Protein AF-A0A919SW34-F1 (afdb_monomer)

Organism: NCBI:txid47988

Mean predicted aligned error: 17.53 Å

Sequence (111 aa):
MEARTRFVQLARLAGLTNQTTVVTEDGRPLAAIAPIGAIRPDPERPNPAAAGWIRRIDKLRAEFRRQHVGLEQALEDAWRELDRMSPPGTDKQVDALRTAHADIRRPGPTG

Secondary structure (DSSP, 8-state):
-HHHHTHHHHHHHHHHHT-PEEEEETTEEEEEE--TTT----TT---HHHHHHHHHHHHHHHHHHHHHTTHHHHHHHHHHHHHHHS-TTS-HHHHHHHHHTTTTTS-----

Solvent-accessible surface area (backbone atoms only — not comparable to full-atom values): 6834 Å² total; per-residue (Å²): 115,70,64,73,80,40,40,71,58,53,52,50,46,12,58,75,69,68,39,71,48,74,42,63,55,97,88,39,83,73,50,73,45,61,23,86,85,69,67,68,84,67,91,83,63,88,52,68,66,56,57,53,48,52,56,50,52,53,50,51,52,51,50,52,46,65,70,44,75,52,46,64,59,51,49,52,51,51,50,54,52,47,47,70,79,46,44,91,87,72,39,73,67,60,47,51,52,50,64,75,43,49,70,78,72,46,80,72,84,86,122

Nearest PDB structures (foldseek):
  3g5o-assembly1_D  TM=4.170E-01  e=4.794E-01  Mycobacterium tuberculosis H37Rv

Radius of gyration: 25.07 Å; Cα contacts (8 Å, |Δi|>4): 52; chains: 1; bounding box: 48×40×62 Å

Foldseek 3Di:
DVCVVCVVVVLVCQQVVQDKDFDDDPNHTDDIRGHPVVDDPPPPDPDVVVVVVVVVVVVVVVVVCVVCVCVLVVVVVVVVVVCVVAPPPRDPVVNVVCVVCVVSVDDDPDD

pLDDT: mean 73.68, std 11.09, range [39.03, 86.12]

Structure (mmCIF, N/CA/C/O backbone):
data_AF-A0A919SW34-F1
#
_entry.id   AF-A0A919SW34-F1
#
loop_
_atom_site.group_PDB
_atom_site.id
_atom_site.type_symbol
_atom_site.label_atom_id
_atom_site.label_alt_id
_atom_site.label_comp_id
_atom_site.label_asym_id
_atom_site.label_entity_id
_atom_site.label_seq_id
_atom_site.pdbx_PDB_ins_code
_atom_site.Cartn_x
_atom_site.Cartn_y
_atom_site.Cartn_z
_atom_site.occupancy
_atom_site.B_iso_or_equiv
_atom_site.auth_seq_id
_atom_site.auth_comp_id
_atom_site.auth_asym_id
_atom_site.auth_atom_id
_atom_site.pdbx_PDB_model_num
ATOM 1 N N . MET A 1 1 ? 0.380 -10.312 -24.441 1.00 53.28 1 MET A N 1
ATOM 2 C CA . MET A 1 1 ? -0.405 -10.928 -23.336 1.00 53.28 1 MET A CA 1
ATOM 3 C C . MET A 1 1 ? 0.161 -12.254 -22.818 1.00 53.28 1 MET A C 1
ATOM 5 O O . MET A 1 1 ? 0.100 -12.483 -21.617 1.00 53.28 1 MET A O 1
ATOM 9 N N . GLU A 1 2 ? 0.734 -13.113 -23.665 1.00 63.47 2 GLU A N 1
ATOM 10 C CA . GLU A 1 2 ? 1.152 -14.483 -23.306 1.00 63.47 2 GLU A CA 1
ATOM 11 C C . GLU A 1 2 ? 2.211 -14.574 -22.181 1.00 63.47 2 GLU A C 1
ATOM 13 O O . GLU A 1 2 ? 2.118 -15.435 -21.305 1.00 63.47 2 GLU A O 1
ATOM 18 N N . ALA A 1 3 ? 3.162 -13.631 -22.131 1.00 62.34 3 ALA A N 1
ATOM 19 C CA . ALA A 1 3 ? 4.197 -13.581 -21.092 1.00 62.34 3 ALA A CA 1
ATOM 20 C C . ALA A 1 3 ? 3.638 -13.345 -19.677 1.00 62.34 3 ALA A C 1
ATOM 22 O O . ALA A 1 3 ? 4.157 -13.898 -18.710 1.00 62.34 3 ALA A O 1
ATOM 23 N N . ARG A 1 4 ? 2.550 -12.569 -19.547 1.00 67.38 4 ARG A N 1
ATOM 24 C CA . ARG A 1 4 ? 1.904 -12.299 -18.251 1.00 67.38 4 ARG A CA 1
ATOM 25 C C . ARG A 1 4 ? 1.312 -13.577 -17.661 1.00 67.38 4 ARG A C 1
ATOM 27 O O . ARG A 1 4 ? 1.487 -13.843 -16.477 1.00 67.38 4 ARG A O 1
ATOM 34 N N . THR A 1 5 ? 0.664 -14.386 -18.497 1.00 78.62 5 THR A N 1
ATOM 35 C CA . THR A 1 5 ? 0.024 -15.641 -18.078 1.00 78.62 5 THR A CA 1
ATOM 36 C C . THR A 1 5 ? 1.046 -16.732 -17.744 1.00 78.62 5 THR A C 1
ATOM 38 O O . THR A 1 5 ? 0.787 -17.569 -16.885 1.00 78.62 5 THR A O 1
ATOM 41 N N . ARG A 1 6 ? 2.233 -16.713 -18.369 1.00 81.06 6 ARG A N 1
ATOM 42 C CA . ARG A 1 6 ? 3.299 -17.715 -18.156 1.00 81.06 6 ARG A CA 1
ATOM 43 C C . ARG A 1 6 ? 4.457 -17.233 -17.288 1.00 81.06 6 ARG A C 1
ATOM 45 O O . ARG A 1 6 ? 5.489 -17.898 -17.221 1.00 81.06 6 ARG A O 1
ATOM 52 N N . PHE A 1 7 ? 4.298 -16.110 -16.593 1.00 79.75 7 PHE A N 1
ATOM 53 C CA . PHE A 1 7 ? 5.385 -15.477 -15.847 1.00 79.75 7 PHE A CA 1
ATOM 54 C C . PHE A 1 7 ? 6.092 -16.439 -14.880 1.00 79.75 7 PHE A C 1
ATOM 56 O O . PHE A 1 7 ? 7.315 -16.540 -14.895 1.00 79.75 7 PHE A O 1
ATOM 63 N N . VAL A 1 8 ? 5.331 -17.212 -14.097 1.00 83.25 8 VAL A N 1
ATOM 64 C CA . VAL A 1 8 ? 5.891 -18.172 -13.128 1.00 83.25 8 VAL A CA 1
ATOM 65 C C . VAL A 1 8 ? 6.714 -19.267 -13.815 1.00 83.25 8 VAL A C 1
ATOM 67 O O . VAL A 1 8 ? 7.758 -19.664 -13.302 1.00 83.25 8 VAL A O 1
ATOM 70 N N . GLN A 1 9 ? 6.273 -19.746 -14.981 1.00 81.19 9 GLN A N 1
ATOM 71 C CA . GLN A 1 9 ? 6.994 -20.764 -15.750 1.00 81.19 9 GLN A CA 1
ATOM 72 C C . GLN A 1 9 ? 8.296 -20.198 -16.323 1.00 81.19 9 GLN A C 1
ATOM 74 O O . GLN A 1 9 ? 9.340 -20.829 -16.192 1.00 81.19 9 GLN A O 1
ATOM 79 N N . LEU A 1 10 ? 8.250 -18.987 -16.884 1.00 82.88 10 LEU A N 1
ATOM 80 C CA . LEU A 1 10 ? 9.425 -18.305 -17.431 1.00 82.88 10 LEU A CA 1
ATOM 81 C C . LEU A 1 10 ? 10.444 -17.949 -16.340 1.00 82.88 10 LEU A C 1
ATOM 83 O O . LEU A 1 10 ? 11.640 -18.136 -16.538 1.00 82.88 10 LEU A O 1
ATOM 87 N N . ALA A 1 11 ? 9.984 -17.514 -15.164 1.00 81.69 11 ALA A N 1
ATOM 88 C CA . ALA A 1 11 ? 10.848 -17.236 -14.017 1.00 81.69 11 ALA A CA 1
ATOM 89 C C . ALA A 1 11 ? 11.547 -18.504 -13.500 1.00 81.69 11 ALA A C 1
ATOM 91 O O . ALA A 1 11 ? 12.748 -18.486 -13.228 1.00 81.69 11 ALA A O 1
ATOM 92 N N . ARG A 1 12 ? 10.821 -19.629 -13.413 1.00 79.25 12 ARG A N 1
ATOM 93 C CA . ARG A 1 12 ? 11.412 -20.929 -13.052 1.00 79.25 12 ARG A CA 1
ATOM 94 C C . ARG A 1 12 ? 12.410 -21.408 -14.101 1.00 79.25 12 ARG A C 1
ATOM 96 O O . ARG A 1 12 ? 13.489 -21.861 -13.737 1.00 79.25 12 ARG A O 1
ATOM 103 N N . LEU A 1 13 ? 12.070 -21.285 -15.384 1.00 80.81 13 LEU A N 1
ATOM 104 C CA . LEU A 1 13 ? 12.950 -21.676 -16.481 1.00 80.81 13 LEU A CA 1
ATOM 105 C C . LEU A 1 13 ? 14.246 -20.864 -16.463 1.00 80.81 13 LEU A C 1
ATOM 107 O O . LEU A 1 13 ? 15.316 -21.455 -16.569 1.00 80.81 13 LEU A O 1
ATOM 111 N N . ALA A 1 14 ? 14.165 -19.547 -16.260 1.00 81.31 14 ALA A N 1
ATOM 112 C CA . ALA A 1 14 ? 15.336 -18.683 -16.148 1.00 81.31 14 ALA A CA 1
ATOM 113 C C . ALA A 1 14 ? 16.261 -19.143 -15.012 1.00 81.31 14 ALA A C 1
ATOM 115 O O . ALA A 1 14 ? 17.454 -19.321 -15.228 1.00 81.31 14 ALA A O 1
ATOM 116 N N . GLY A 1 15 ? 15.710 -19.430 -13.827 1.00 73.38 15 GLY A N 1
ATOM 117 C CA . GLY A 1 15 ? 16.491 -19.947 -12.700 1.00 73.38 15 GLY A CA 1
ATOM 118 C C . GLY A 1 15 ? 17.146 -21.308 -12.968 1.00 73.38 15 GLY A C 1
ATOM 119 O O . GLY A 1 15 ? 18.290 -21.515 -12.581 1.00 73.38 15 GLY A O 1
ATOM 120 N N . LEU A 1 16 ? 16.445 -22.222 -13.648 1.00 80.69 16 LEU A N 1
ATOM 121 C CA . LEU A 1 16 ? 16.933 -23.580 -13.930 1.00 80.69 16 LEU A CA 1
ATOM 122 C C . LEU A 1 16 ? 17.972 -23.632 -15.052 1.00 80.69 16 LEU A C 1
ATOM 124 O O . LEU A 1 16 ? 18.925 -24.399 -14.986 1.00 80.69 16 LEU A O 1
ATOM 128 N N . THR A 1 17 ? 17.766 -22.842 -16.100 1.00 80.94 17 THR A N 1
ATOM 129 C CA . THR A 1 17 ? 18.611 -22.848 -17.305 1.00 80.94 17 THR A CA 1
ATOM 130 C C . THR A 1 17 ? 19.724 -21.811 -17.244 1.00 80.94 17 THR A C 1
ATOM 132 O O . THR A 1 17 ? 20.607 -21.803 -18.096 1.00 80.94 17 THR A O 1
ATOM 135 N N . ASN A 1 18 ? 19.680 -20.925 -16.247 1.00 78.19 18 ASN A N 1
ATOM 136 C CA . ASN A 1 18 ? 20.526 -19.745 -16.148 1.00 78.19 18 ASN A CA 1
ATOM 137 C C . ASN A 1 18 ? 20.443 -18.834 -17.396 1.00 78.19 18 ASN A C 1
ATOM 139 O O . ASN A 1 18 ? 21.410 -18.158 -17.744 1.00 78.19 18 ASN A O 1
ATOM 143 N N . GLN A 1 19 ? 19.296 -18.822 -18.088 1.00 77.75 19 GLN A N 1
ATOM 144 C CA . GLN A 1 19 ? 19.071 -18.035 -19.304 1.00 77.75 19 GLN A CA 1
ATOM 145 C C . GLN A 1 19 ? 18.169 -16.826 -19.051 1.00 77.75 19 GLN A C 1
ATOM 147 O O . GLN A 1 19 ? 17.173 -16.903 -18.330 1.00 77.75 19 GLN A O 1
ATOM 152 N N . THR A 1 20 ? 18.488 -15.711 -19.708 1.00 81.75 20 THR A N 1
ATOM 153 C CA . THR A 1 20 ? 17.649 -14.507 -19.712 1.00 81.75 20 THR A CA 1
ATOM 154 C C . THR A 1 20 ? 16.620 -14.584 -20.835 1.00 81.75 20 THR A C 1
ATOM 156 O O . THR A 1 20 ? 16.978 -14.722 -22.002 1.00 81.75 20 THR A O 1
ATOM 159 N N . THR A 1 21 ? 15.340 -14.438 -20.497 1.00 85.56 21 THR A N 1
ATOM 160 C CA . THR A 1 21 ? 14.245 -14.348 -21.473 1.00 85.56 21 THR A CA 1
ATOM 161 C C . THR A 1 21 ? 13.841 -12.890 -21.665 1.00 85.56 21 THR A C 1
ATOM 163 O O . THR A 1 21 ? 13.444 -12.231 -20.704 1.00 85.56 21 THR A O 1
ATOM 166 N N . VAL A 1 22 ? 13.905 -12.378 -22.895 1.00 86.12 22 VAL A N 1
ATOM 167 C CA . VAL A 1 22 ? 13.439 -11.022 -23.229 1.00 86.12 22 VAL A CA 1
ATOM 168 C C . VAL A 1 22 ? 11.953 -11.064 -23.579 1.00 86.12 22 VAL A C 1
ATOM 170 O O . VAL A 1 22 ? 11.529 -11.823 -24.446 1.00 86.12 22 VAL A O 1
ATOM 173 N N . VAL A 1 23 ? 11.163 -10.236 -22.904 1.00 84.94 23 VAL A N 1
ATOM 174 C CA . VAL A 1 23 ? 9.745 -10.018 -23.191 1.00 84.94 23 VAL A CA 1
ATOM 175 C C . VAL A 1 23 ? 9.629 -8.830 -24.137 1.00 84.94 23 VAL A C 1
ATOM 177 O O . VAL A 1 23 ? 10.092 -7.732 -23.820 1.00 84.94 23 VAL A O 1
ATOM 180 N N . THR A 1 24 ? 8.998 -9.045 -25.288 1.00 85.69 24 THR A N 1
ATOM 181 C CA . THR A 1 24 ? 8.746 -8.015 -26.299 1.00 85.69 24 THR A CA 1
ATOM 182 C C . THR A 1 24 ? 7.254 -7.686 -26.409 1.00 85.69 24 THR A C 1
ATOM 184 O O . THR A 1 24 ? 6.394 -8.532 -26.155 1.00 85.69 24 THR A O 1
ATOM 187 N N . GLU A 1 25 ? 6.949 -6.449 -26.791 1.00 82.44 25 GLU A N 1
ATOM 188 C CA . GLU A 1 25 ? 5.621 -5.961 -27.173 1.00 82.44 25 GLU A CA 1
ATOM 189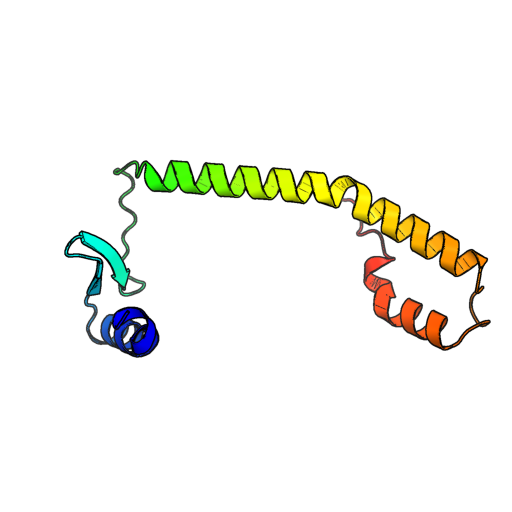 C C . GLU A 1 25 ? 5.754 -5.278 -28.540 1.00 82.44 25 GLU A C 1
ATOM 191 O O . GLU A 1 25 ? 6.645 -4.452 -28.732 1.00 82.44 25 GLU A O 1
ATOM 196 N N . ASP A 1 26 ? 4.957 -5.702 -29.526 1.00 85.62 26 ASP A N 1
ATOM 197 C CA . ASP A 1 26 ? 5.036 -5.236 -30.923 1.00 85.62 26 ASP A CA 1
ATOM 198 C C . ASP A 1 26 ? 6.458 -5.273 -31.522 1.00 85.62 26 ASP A C 1
ATOM 200 O O . ASP A 1 26 ? 6.914 -4.355 -32.205 1.00 85.62 26 ASP A O 1
ATOM 204 N N . GLY A 1 27 ? 7.204 -6.340 -31.214 1.00 81.81 27 GLY A N 1
ATOM 205 C CA . GLY A 1 27 ? 8.590 -6.526 -31.660 1.00 81.81 27 GLY A CA 1
ATOM 206 C C . GLY A 1 27 ? 9.619 -5.651 -30.934 1.00 81.81 27 GLY A C 1
ATOM 207 O O . GLY A 1 27 ? 10.814 -5.771 -31.201 1.00 81.81 27 GLY A O 1
ATOM 208 N N . ARG A 1 28 ? 9.194 -4.804 -29.989 1.00 75.44 28 ARG A N 1
ATOM 209 C CA . ARG A 1 28 ? 10.074 -3.952 -29.180 1.00 75.44 28 ARG A CA 1
ATOM 210 C C . ARG A 1 28 ? 10.331 -4.581 -27.808 1.00 75.44 28 ARG A C 1
ATOM 212 O O . ARG A 1 28 ? 9.396 -5.088 -27.194 1.00 75.44 28 ARG A O 1
ATOM 219 N N . PRO A 1 29 ? 11.570 -4.565 -27.292 1.00 81.12 29 PRO A N 1
ATOM 220 C CA . PRO A 1 29 ? 11.871 -5.096 -25.966 1.00 81.12 29 PRO A CA 1
ATOM 221 C C . PRO A 1 29 ? 11.208 -4.250 -24.873 1.00 81.12 29 PRO A C 1
ATOM 223 O O . PRO A 1 29 ? 11.424 -3.042 -24.802 1.00 81.12 29 PRO A O 1
ATOM 226 N N . LEU A 1 30 ? 10.419 -4.904 -24.018 1.00 83.94 30 LEU A N 1
ATOM 227 C CA . LEU A 1 30 ? 9.688 -4.283 -22.912 1.00 83.94 30 LEU A CA 1
ATOM 228 C C . LEU A 1 30 ? 10.300 -4.638 -21.551 1.00 83.94 30 LEU A C 1
ATOM 230 O O . LEU A 1 30 ? 10.402 -3.783 -20.674 1.00 83.94 30 LEU A O 1
ATOM 234 N N . ALA A 1 31 ? 10.704 -5.895 -21.361 1.00 83.56 31 ALA A N 1
ATOM 235 C CA . ALA A 1 31 ? 11.277 -6.377 -20.105 1.00 83.56 31 ALA A CA 1
ATOM 236 C C . ALA A 1 31 ? 12.215 -7.569 -20.33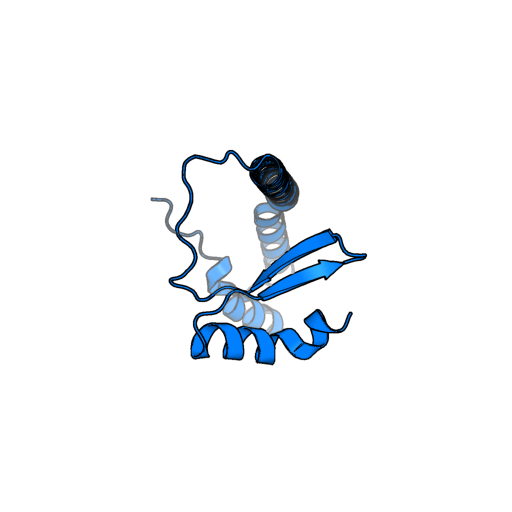4 1.00 83.56 31 ALA A C 1
ATOM 238 O O . ALA A 1 31 ? 12.233 -8.165 -21.408 1.00 83.56 31 ALA A O 1
ATOM 239 N N . ALA A 1 32 ? 12.970 -7.950 -19.306 1.00 85.75 32 ALA A N 1
ATOM 240 C CA . ALA A 1 32 ? 13.755 -9.178 -19.293 1.00 85.75 32 ALA A CA 1
ATOM 241 C C . ALA A 1 32 ? 13.532 -9.932 -17.977 1.00 85.75 32 ALA A C 1
ATOM 243 O O . ALA A 1 32 ? 13.456 -9.327 -16.909 1.00 85.75 32 ALA A O 1
ATOM 244 N N . ILE A 1 33 ? 13.428 -11.254 -18.066 1.00 84.19 33 ILE A N 1
ATOM 245 C CA . ILE A 1 33 ? 13.387 -12.178 -16.933 1.00 84.19 33 ILE A CA 1
ATOM 246 C C . ILE A 1 33 ? 14.760 -12.839 -16.879 1.00 84.19 33 ILE A C 1
ATOM 248 O O . ILE A 1 33 ? 15.113 -13.579 -17.794 1.00 84.19 33 ILE A O 1
ATOM 252 N N . AL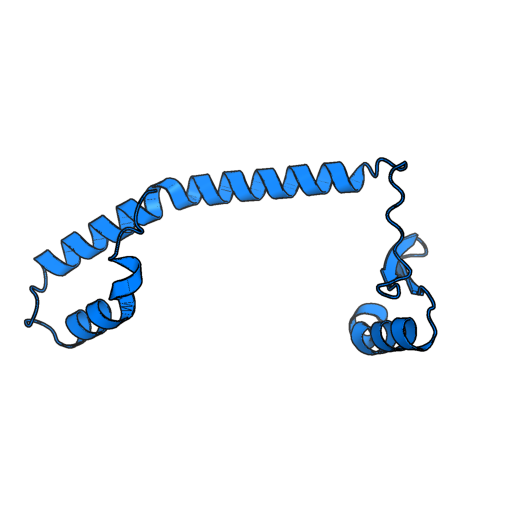A A 1 34 ? 15.535 -12.547 -15.838 1.00 85.19 34 ALA A N 1
ATOM 253 C CA . ALA A 1 34 ? 16.910 -13.012 -15.686 1.00 85.19 34 ALA A CA 1
ATOM 254 C C . ALA A 1 34 ? 17.092 -13.803 -14.375 1.00 85.19 34 ALA A C 1
ATOM 256 O O . ALA A 1 34 ? 16.392 -13.527 -13.395 1.00 85.19 34 ALA A O 1
ATOM 257 N N . PRO A 1 35 ? 18.045 -14.751 -14.326 1.00 82.56 35 PRO A N 1
ATOM 258 C CA . PRO A 1 35 ? 18.501 -15.356 -13.077 1.00 82.56 35 PRO A CA 1
ATOM 259 C C . PRO A 1 35 ? 19.025 -14.291 -12.101 1.00 82.56 35 PRO A C 1
ATOM 261 O O . PRO A 1 35 ? 19.659 -13.322 -12.517 1.00 82.56 35 PRO A O 1
ATOM 264 N N . ILE A 1 36 ? 18.832 -14.498 -10.794 1.00 72.25 36 ILE A N 1
ATOM 265 C CA . ILE A 1 36 ? 19.206 -13.530 -9.741 1.00 72.25 36 ILE A CA 1
ATOM 266 C C . ILE A 1 36 ? 20.709 -13.181 -9.780 1.00 72.25 36 ILE A C 1
ATOM 268 O O . ILE A 1 36 ? 21.078 -12.039 -9.530 1.00 72.25 36 ILE A O 1
ATOM 272 N N . GLY A 1 37 ? 21.572 -14.131 -10.161 1.00 70.19 37 GLY A N 1
ATOM 273 C CA . GLY A 1 37 ? 23.020 -13.916 -10.302 1.00 70.19 37 GLY A CA 1
ATOM 274 C C . GLY A 1 37 ? 23.478 -13.397 -11.671 1.00 70.19 37 GLY A C 1
ATOM 275 O O . GLY A 1 37 ? 24.647 -13.057 -11.826 1.00 70.19 37 GLY A O 1
ATOM 276 N N . ALA A 1 38 ? 22.588 -13.334 -12.666 1.00 66.75 38 ALA A N 1
ATOM 277 C CA . ALA A 1 38 ? 22.921 -12.865 -14.014 1.00 66.75 38 ALA A CA 1
ATOM 278 C C . ALA A 1 38 ? 22.868 -11.334 -14.139 1.00 66.75 38 ALA A C 1
ATOM 280 O O . ALA A 1 38 ? 23.391 -10.768 -15.099 1.00 66.75 38 ALA A O 1
ATOM 281 N N . ILE A 1 39 ? 22.247 -10.651 -13.172 1.00 62.81 39 ILE A N 1
ATOM 282 C CA . ILE A 1 39 ? 22.196 -9.191 -13.132 1.00 62.81 39 ILE A CA 1
ATOM 283 C C . ILE A 1 39 ? 23.493 -8.688 -12.504 1.00 62.81 39 ILE A C 1
ATOM 285 O O . ILE A 1 39 ? 23.585 -8.485 -11.294 1.00 62.81 39 ILE A O 1
ATOM 289 N N . ARG A 1 40 ? 24.511 -8.463 -13.335 1.00 61.00 40 ARG A N 1
ATOM 290 C CA . ARG A 1 40 ? 25.619 -7.595 -12.942 1.00 61.00 40 ARG A CA 1
ATOM 291 C C . ARG A 1 40 ? 25.132 -6.157 -13.140 1.00 61.00 40 ARG A C 1
ATOM 293 O O . ARG A 1 40 ? 24.803 -5.815 -14.276 1.00 61.00 40 ARG A O 1
ATOM 300 N N . PRO A 1 41 ? 25.012 -5.327 -12.088 1.00 53.38 41 PRO A N 1
ATOM 301 C CA . PRO A 1 41 ? 24.741 -3.913 -12.294 1.00 53.38 41 PRO A CA 1
ATOM 302 C C . PRO A 1 41 ? 25.881 -3.361 -13.152 1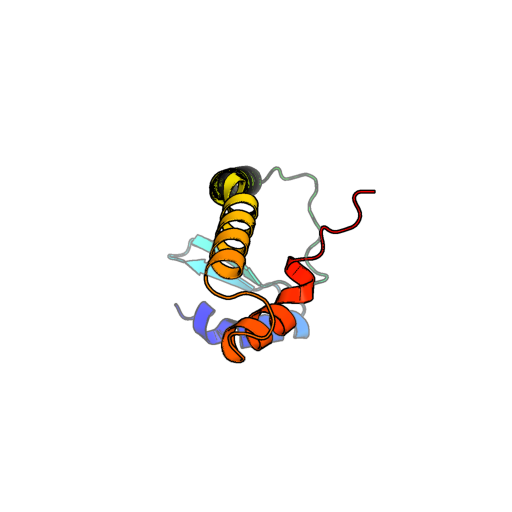.00 53.38 41 PRO A C 1
ATOM 304 O O . PRO A 1 41 ? 27.042 -3.463 -12.767 1.00 53.38 41 PRO A O 1
ATOM 307 N N . ASP A 1 42 ? 25.550 -2.866 -14.341 1.00 56.06 42 ASP A N 1
ATOM 308 C CA . ASP A 1 42 ? 26.466 -2.085 -15.164 1.00 56.06 42 ASP A CA 1
ATOM 309 C C . ASP A 1 42 ? 26.479 -0.671 -14.563 1.00 56.06 42 ASP A C 1
ATOM 311 O O . ASP A 1 42 ? 25.471 0.036 -14.683 1.00 56.06 42 ASP A O 1
ATOM 315 N N . PRO A 1 43 ? 27.543 -0.261 -13.845 1.00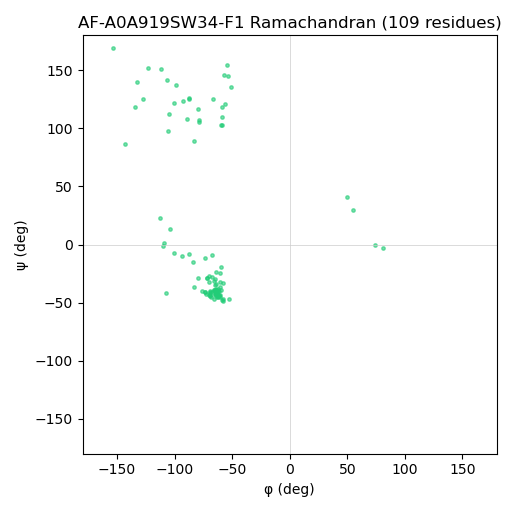 55.44 43 PRO A N 1
ATOM 316 C CA . PRO A 1 43 ? 27.591 1.060 -13.228 1.00 55.44 43 PRO A CA 1
ATOM 317 C C . PRO A 1 43 ? 27.674 2.189 -14.268 1.00 55.44 43 PRO A C 1
ATOM 319 O O . PRO A 1 43 ? 27.537 3.354 -13.903 1.00 55.44 43 PRO A O 1
ATOM 322 N N . GLU A 1 44 ? 27.883 1.870 -15.550 1.00 52.25 44 GLU A N 1
ATOM 323 C CA . GLU A 1 44 ? 28.331 2.832 -16.558 1.00 52.25 44 GLU A CA 1
ATOM 324 C C . GLU A 1 44 ? 27.260 3.201 -17.593 1.00 52.25 44 GLU A C 1
ATOM 326 O O . GLU A 1 44 ? 27.487 4.040 -18.466 1.00 52.25 44 GLU A O 1
ATOM 331 N N . ARG A 1 45 ? 26.044 2.652 -17.476 1.00 53.44 45 ARG A N 1
ATOM 332 C CA . ARG A 1 45 ? 24.904 3.090 -18.292 1.00 53.44 45 ARG A CA 1
ATOM 333 C C . ARG A 1 45 ? 23.933 3.922 -17.466 1.00 53.44 45 ARG A C 1
ATOM 335 O O . ARG A 1 45 ? 23.056 3.352 -16.811 1.00 53.44 45 ARG A O 1
ATOM 342 N N . PRO A 1 46 ? 24.002 5.265 -17.532 1.00 53.28 46 PRO A N 1
ATOM 343 C CA . PRO A 1 46 ? 22.908 6.096 -17.058 1.00 53.28 46 PRO A CA 1
ATOM 344 C C . PRO A 1 46 ? 21.662 5.739 -17.870 1.00 53.28 46 PRO A C 1
ATOM 346 O O . PRO A 1 46 ? 21.522 6.112 -19.031 1.00 53.28 46 PRO A O 1
ATOM 349 N N . ASN A 1 47 ? 20.763 4.961 -17.269 1.00 56.47 47 ASN A N 1
ATOM 350 C CA . ASN A 1 47 ? 19.467 4.670 -17.851 1.00 56.47 47 ASN A CA 1
ATOM 351 C C . ASN A 1 47 ? 18.557 5.887 -17.599 1.00 56.47 47 ASN A C 1
ATOM 353 O O . ASN A 1 47 ? 18.105 6.080 -16.464 1.00 56.47 47 ASN A O 1
ATOM 357 N N . PRO A 1 48 ? 18.242 6.709 -18.616 1.00 57.09 48 PRO A N 1
ATOM 358 C CA . PRO A 1 48 ? 17.387 7.881 -18.438 1.00 57.09 48 PRO A CA 1
ATOM 359 C C . PRO A 1 48 ? 15.979 7.504 -17.946 1.00 57.09 48 PRO A C 1
ATOM 361 O O . PRO A 1 48 ? 15.331 8.295 -17.258 1.00 57.09 48 PRO A O 1
ATOM 364 N N . ALA A 1 49 ? 15.520 6.273 -18.209 1.00 58.62 49 ALA A N 1
ATOM 365 C CA . ALA A 1 49 ? 14.261 5.763 -17.674 1.00 58.62 49 ALA A CA 1
ATOM 366 C C . ALA A 1 49 ? 14.325 5.509 -16.156 1.00 58.62 49 ALA A C 1
ATOM 368 O O . ALA A 1 49 ? 13.333 5.732 -15.463 1.00 58.62 49 ALA A O 1
ATOM 369 N N . ALA A 1 50 ? 15.487 5.121 -15.613 1.00 58.81 50 ALA A N 1
ATOM 370 C CA . ALA A 1 50 ? 15.680 4.961 -14.170 1.00 58.81 50 ALA A CA 1
ATOM 371 C C . ALA A 1 50 ? 15.648 6.317 -13.445 1.00 58.81 50 ALA A C 1
ATOM 373 O O . ALA A 1 50 ? 14.997 6.445 -12.409 1.00 58.81 50 ALA A O 1
ATOM 374 N N . ALA A 1 51 ? 16.251 7.356 -14.033 1.00 67.00 51 ALA A N 1
ATOM 375 C CA . ALA A 1 51 ? 16.160 8.725 -13.518 1.00 67.00 51 ALA A CA 1
ATOM 376 C C . ALA A 1 51 ? 14.711 9.256 -13.542 1.00 67.00 51 ALA A C 1
ATOM 378 O O . ALA A 1 51 ? 14.251 9.886 -12.587 1.00 67.00 51 ALA A O 1
ATOM 379 N N . GLY A 1 52 ? 13.957 8.943 -14.603 1.00 73.00 52 GLY A N 1
ATOM 380 C CA . GLY A 1 52 ? 12.528 9.252 -14.693 1.00 73.00 52 GLY A CA 1
ATOM 381 C C . GLY A 1 52 ? 11.680 8.521 -13.646 1.00 73.00 52 GLY A C 1
ATOM 382 O O . GLY A 1 52 ? 10.758 9.110 -13.081 1.00 73.00 52 GLY A O 1
ATOM 383 N N . TRP A 1 53 ? 12.007 7.261 -13.351 1.00 69.75 53 TRP A N 1
ATOM 384 C CA . TRP A 1 53 ? 11.327 6.450 -12.340 1.00 69.75 53 TRP A CA 1
ATOM 385 C C . TRP A 1 53 ? 11.580 6.950 -10.913 1.00 69.75 53 TRP A C 1
ATOM 387 O O . TRP A 1 53 ? 10.624 7.131 -10.157 1.00 69.75 53 TRP A O 1
ATOM 397 N N . ILE A 1 54 ? 12.832 7.273 -10.574 1.00 75.94 54 ILE A N 1
ATOM 398 C CA . ILE A 1 54 ? 13.209 7.850 -9.272 1.00 75.94 54 ILE A CA 1
ATOM 399 C C . ILE A 1 54 ? 12.442 9.155 -9.025 1.00 75.94 54 ILE A C 1
ATOM 401 O O . ILE A 1 54 ? 11.761 9.293 -8.011 1.00 75.94 54 ILE A O 1
ATOM 405 N N . ARG A 1 55 ? 12.417 10.061 -10.012 1.00 73.50 55 ARG A N 1
ATOM 406 C CA . ARG A 1 55 ? 11.671 11.327 -9.915 1.00 73.50 55 ARG A CA 1
ATOM 407 C C . ARG A 1 55 ? 10.164 11.117 -9.717 1.00 73.50 55 ARG A C 1
ATOM 409 O O . ARG A 1 55 ? 9.501 11.929 -9.068 1.00 73.50 55 ARG A O 1
ATOM 416 N N . ARG A 1 56 ? 9.604 10.036 -10.272 1.00 72.69 56 ARG A N 1
ATOM 417 C CA . ARG A 1 56 ? 8.187 9.673 -10.113 1.00 72.69 56 ARG A CA 1
ATOM 418 C C . ARG A 1 56 ? 7.894 9.131 -8.715 1.00 72.69 56 ARG A C 1
ATOM 420 O O . ARG A 1 56 ? 6.883 9.520 -8.133 1.00 72.69 56 ARG A O 1
ATOM 427 N N . ILE A 1 57 ? 8.786 8.306 -8.164 1.00 75.12 57 ILE A N 1
ATOM 428 C CA . ILE A 1 57 ? 8.709 7.819 -6.779 1.00 75.12 57 ILE A CA 1
ATOM 429 C C . ILE A 1 57 ? 8.803 8.983 -5.793 1.00 75.12 57 ILE A C 1
ATOM 431 O O . ILE A 1 57 ? 7.992 9.061 -4.873 1.00 75.12 57 ILE A O 1
ATOM 435 N N . ASP A 1 58 ? 9.731 9.917 -5.997 1.00 82.88 58 ASP A N 1
ATOM 436 C CA . ASP A 1 58 ? 9.887 11.068 -5.104 1.00 82.88 58 ASP A CA 1
ATOM 437 C C . ASP A 1 58 ? 8.658 11.977 -5.122 1.00 82.88 58 ASP A C 1
ATOM 439 O O . ASP A 1 58 ? 8.199 12.425 -4.068 1.00 82.88 58 ASP A O 1
ATOM 443 N N . LYS A 1 59 ? 8.063 12.185 -6.303 1.00 77.31 59 LYS A N 1
ATOM 444 C CA . LYS A 1 59 ? 6.804 12.924 -6.438 1.00 77.31 59 LYS A CA 1
ATOM 445 C C . LYS A 1 59 ? 5.653 12.218 -5.717 1.00 77.31 59 LYS A C 1
ATOM 447 O O . LYS A 1 59 ? 4.910 12.881 -5.002 1.00 77.31 59 LYS A O 1
ATOM 452 N N . LEU A 1 60 ? 5.526 10.897 -5.859 1.00 76.31 60 LEU A N 1
ATOM 453 C CA . LEU A 1 60 ? 4.516 10.111 -5.141 1.00 76.31 60 LEU A CA 1
ATOM 454 C C . LEU A 1 60 ? 4.728 10.166 -3.625 1.00 76.31 60 LEU A C 1
ATOM 456 O O . LEU A 1 60 ? 3.771 10.378 -2.894 1.00 76.31 60 LEU A O 1
ATOM 460 N N . ARG A 1 61 ? 5.971 10.065 -3.141 1.00 74.50 61 ARG A N 1
ATOM 461 C CA . ARG A 1 61 ? 6.296 10.199 -1.711 1.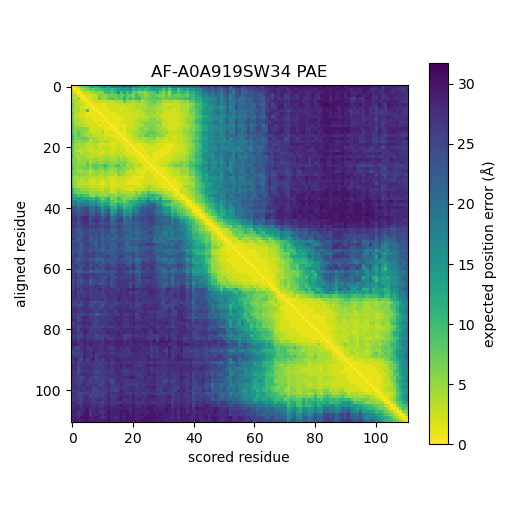00 74.50 61 ARG A CA 1
ATOM 462 C C . ARG A 1 61 ? 6.002 11.595 -1.174 1.00 74.50 61 ARG A C 1
ATOM 464 O O . ARG A 1 61 ? 5.570 11.727 -0.035 1.00 74.50 61 ARG A O 1
ATOM 471 N N . ALA A 1 62 ? 6.275 12.646 -1.943 1.00 75.25 62 ALA A N 1
ATOM 472 C CA . ALA A 1 62 ? 5.947 14.015 -1.554 1.00 75.25 62 ALA A CA 1
ATOM 473 C C . ALA A 1 62 ? 4.430 14.239 -1.510 1.00 75.25 62 ALA A C 1
ATOM 475 O O . ALA A 1 62 ? 3.940 14.861 -0.574 1.00 75.25 62 ALA A O 1
ATOM 476 N N . GLU A 1 63 ? 3.693 13.698 -2.479 1.00 75.69 63 GLU A N 1
ATOM 477 C CA . GLU A 1 63 ? 2.233 13.781 -2.514 1.00 75.69 63 GLU A CA 1
ATOM 478 C C . GLU A 1 63 ? 1.595 13.014 -1.359 1.00 75.69 63 GLU A C 1
ATOM 480 O O . GLU A 1 63 ? 0.795 13.578 -0.623 1.00 75.69 63 GLU A O 1
ATOM 485 N N . PHE A 1 64 ? 2.040 11.780 -1.124 1.00 72.00 64 PHE A N 1
ATOM 486 C CA . PHE A 1 64 ? 1.577 10.966 -0.006 1.00 72.00 64 PHE A CA 1
ATOM 487 C C . PHE A 1 64 ? 1.901 11.641 1.329 1.00 72.00 64 PHE A C 1
ATOM 489 O O . PHE A 1 64 ? 1.038 11.765 2.185 1.00 72.00 64 PHE A O 1
ATOM 496 N N . ARG A 1 65 ? 3.111 12.195 1.491 1.00 68.44 65 ARG A N 1
ATOM 497 C CA . ARG A 1 65 ? 3.438 12.989 2.683 1.00 68.44 65 ARG A CA 1
ATOM 498 C C . ARG A 1 65 ? 2.505 14.179 2.839 1.00 68.44 65 ARG A C 1
ATOM 500 O O . ARG A 1 65 ? 1.968 14.332 3.922 1.00 68.44 65 ARG A O 1
ATOM 507 N N . ARG A 1 66 ? 2.254 14.962 1.781 1.00 67.00 66 ARG A N 1
ATOM 508 C CA . ARG A 1 66 ? 1.323 16.107 1.808 1.00 67.00 66 ARG A CA 1
ATOM 509 C C . ARG A 1 66 ? -0.104 15.710 2.180 1.00 67.00 66 ARG A C 1
ATOM 511 O O . ARG A 1 66 ? -0.742 16.424 2.942 1.00 67.00 66 ARG A O 1
ATOM 518 N N . GLN A 1 67 ? -0.573 14.569 1.688 1.00 67.69 67 GLN A N 1
ATOM 519 C CA . GLN A 1 67 ? -1.882 14.012 2.034 1.00 67.69 67 GLN A CA 1
ATOM 520 C C . GLN A 1 67 ? -1.940 13.504 3.484 1.00 67.69 67 GLN A C 1
ATOM 522 O O . GLN A 1 67 ? -3.007 13.514 4.088 1.00 67.69 67 GLN A O 1
ATOM 527 N N . HIS A 1 68 ? -0.801 13.108 4.058 1.00 64.69 68 HIS A N 1
ATOM 528 C CA . HIS A 1 68 ? -0.706 12.543 5.403 1.00 64.69 68 HIS A CA 1
ATOM 529 C C . HIS A 1 68 ? -0.239 13.532 6.494 1.00 64.69 68 HIS A C 1
ATOM 531 O O . HIS A 1 68 ? -0.336 13.175 7.664 1.00 64.69 68 HIS A O 1
ATOM 537 N N . VAL A 1 69 ? 0.191 14.770 6.173 1.00 63.56 69 VAL A N 1
ATOM 538 C CA . VAL A 1 69 ? 0.672 15.766 7.178 1.00 63.56 69 VAL A CA 1
ATOM 539 C C . VAL A 1 69 ? -0.395 16.124 8.220 1.00 63.56 69 VAL A C 1
ATOM 541 O O . VAL A 1 69 ? -0.068 16.616 9.290 1.00 63.56 69 VAL A O 1
ATOM 544 N N . GLY A 1 70 ? -1.671 15.877 7.928 1.00 68.25 70 GLY A N 1
ATOM 545 C CA . GLY A 1 70 ? -2.770 16.105 8.865 1.00 68.25 70 GLY A CA 1
ATOM 546 C C . GLY A 1 70 ? -3.429 14.835 9.388 1.00 68.25 70 GLY A C 1
ATOM 547 O O . GLY A 1 70 ? -4.369 14.950 10.163 1.00 68.25 70 GLY A O 1
ATOM 548 N N . LEU A 1 71 ? -3.003 13.638 8.961 1.00 75.38 71 LEU A N 1
ATOM 549 C CA . LEU A 1 71 ? -3.717 12.404 9.302 1.00 75.38 71 LEU A CA 1
ATOM 550 C C . LEU A 1 71 ? -3.525 12.027 10.770 1.00 75.38 71 LEU A C 1
ATOM 552 O O . LEU A 1 71 ? -4.490 11.649 11.420 1.00 75.38 71 LEU A O 1
ATOM 556 N N . GLU A 1 72 ? -2.306 12.155 11.294 1.00 73.75 72 GLU A N 1
ATOM 557 C CA . GLU A 1 72 ? -2.023 11.889 12.710 1.00 73.75 72 GLU A CA 1
ATOM 558 C C . GLU A 1 72 ? -2.788 12.873 13.603 1.00 73.75 72 GLU A C 1
ATOM 560 O O . GLU A 1 72 ? -3.494 12.447 14.512 1.00 73.75 72 GLU A O 1
ATOM 565 N N . GLN A 1 73 ? -2.768 14.166 13.260 1.00 75.12 73 GLN A N 1
ATOM 566 C CA . GLN A 1 73 ? -3.539 15.187 13.975 1.00 75.12 73 GLN A CA 1
ATOM 567 C C . GLN A 1 73 ? -5.052 14.934 13.896 1.00 75.12 73 GLN A C 1
ATOM 569 O O . GLN A 1 73 ? -5.745 15.011 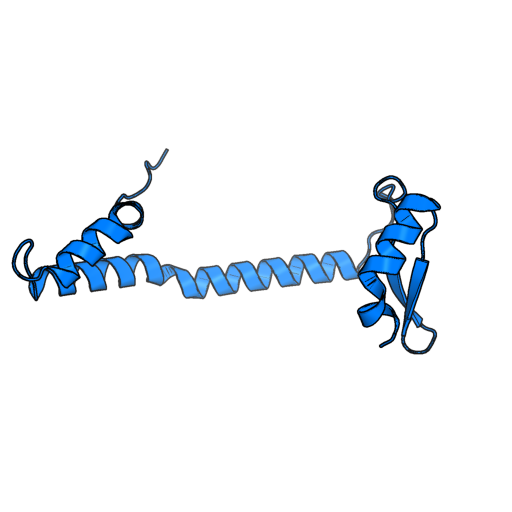14.907 1.00 75.12 73 GLN A O 1
ATOM 574 N N . ALA A 1 74 ? -5.571 14.584 12.716 1.00 77.25 74 ALA A N 1
ATOM 575 C CA . ALA A 1 74 ? -6.984 14.264 12.531 1.00 77.25 74 ALA A CA 1
ATOM 576 C C . ALA A 1 74 ? -7.394 12.997 13.295 1.00 77.25 74 ALA A C 1
ATOM 578 O O . ALA A 1 74 ? -8.510 12.922 13.808 1.00 77.25 74 ALA A O 1
ATOM 579 N N . LEU A 1 75 ? -6.503 12.007 13.394 1.00 80.19 75 LEU A N 1
ATOM 580 C CA . LEU A 1 75 ? -6.728 10.794 14.171 1.00 80.19 75 LEU A CA 1
ATOM 581 C C . LEU A 1 75 ? -6.739 11.102 15.673 1.00 80.19 75 LEU A C 1
ATOM 583 O O . LEU A 1 75 ? -7.617 10.617 16.384 1.00 80.19 75 LEU A O 1
ATOM 587 N N . GLU A 1 76 ? -5.812 11.930 16.155 1.00 82.94 76 GLU A N 1
ATOM 588 C CA . GLU A 1 76 ? -5.813 12.409 17.540 1.00 82.94 76 GLU A CA 1
ATOM 589 C C . GLU A 1 76 ? -7.086 13.188 17.877 1.00 82.94 76 GLU A C 1
ATOM 591 O O . GLU A 1 76 ? -7.695 12.948 18.921 1.00 82.94 76 GLU A O 1
ATOM 596 N N . ASP A 1 77 ? -7.518 14.090 16.995 1.00 80.31 77 ASP A N 1
ATOM 597 C CA . ASP A 1 77 ? -8.735 14.877 17.186 1.00 80.31 77 ASP A CA 1
ATOM 598 C C . ASP A 1 77 ? -9.985 13.983 17.184 1.00 80.31 77 ASP A C 1
ATOM 600 O O . ASP A 1 77 ? -10.860 14.146 18.037 1.00 80.31 77 ASP A O 1
ATOM 604 N N . ALA A 1 78 ? -10.039 12.981 16.301 1.00 83.56 78 ALA A N 1
ATOM 605 C CA . ALA A 1 78 ? -11.111 11.988 16.275 1.00 83.56 78 ALA A CA 1
ATOM 606 C C . ALA A 1 78 ? -11.159 11.150 17.563 1.00 83.56 78 ALA A C 1
ATOM 608 O O . ALA A 1 78 ? -12.240 10.919 18.107 1.00 83.56 78 ALA A O 1
ATOM 609 N N . TRP A 1 79 ? -10.006 10.735 18.099 1.00 81.25 79 TRP A N 1
ATOM 610 C CA . TRP A 1 79 ? -9.941 10.042 19.389 1.00 81.25 79 TRP A CA 1
ATOM 611 C C . TRP A 1 79 ? -10.382 10.932 20.551 1.00 81.25 79 TRP A C 1
ATOM 613 O O . TRP A 1 79 ? -11.101 10.466 21.434 1.00 81.25 79 TRP A O 1
ATOM 623 N N . ARG A 1 80 ? -9.995 12.213 20.544 1.00 85.62 80 ARG A N 1
ATOM 624 C CA . ARG A 1 80 ? -10.383 13.187 21.575 1.00 85.62 80 ARG A CA 1
ATOM 625 C C . ARG A 1 80 ? -11.897 13.418 21.581 1.00 85.62 80 ARG A C 1
ATOM 627 O O . ARG A 1 80 ? -12.507 13.508 22.644 1.00 85.62 80 ARG A O 1
ATOM 634 N N . GLU A 1 81 ? -12.505 13.458 20.400 1.00 83.38 81 GLU A N 1
ATOM 635 C CA . GLU A 1 81 ? -13.954 13.562 20.238 1.00 83.38 81 GLU A CA 1
ATOM 636 C C . GLU A 1 81 ? -14.680 12.283 20.689 1.00 83.38 81 GLU A C 1
ATOM 638 O O . GLU A 1 81 ? -15.686 12.356 21.397 1.00 83.38 81 GLU A O 1
ATOM 643 N N . LEU A 1 82 ? -14.140 11.105 20.368 1.00 81.00 82 LEU A N 1
ATOM 644 C CA . LEU A 1 82 ? -14.693 9.827 20.822 1.00 81.00 82 LEU A CA 1
ATOM 645 C C . LEU A 1 82 ? -14.635 9.680 22.352 1.00 81.00 82 LEU A C 1
ATOM 647 O O . LEU A 1 82 ? -15.603 9.232 22.965 1.00 81.00 82 LEU A O 1
ATOM 651 N N . ASP A 1 83 ? -13.539 10.113 22.982 1.00 83.25 83 ASP A N 1
ATOM 652 C CA . ASP A 1 83 ? -13.385 10.114 24.442 1.00 83.25 83 ASP A CA 1
ATOM 653 C C . ASP A 1 83 ? -14.366 11.096 25.122 1.00 83.25 83 ASP A C 1
ATOM 655 O O . ASP A 1 83 ? -14.850 10.816 26.221 1.00 83.25 83 ASP A O 1
ATOM 659 N N . ARG A 1 84 ? -14.731 12.203 24.455 1.00 83.19 84 ARG A N 1
ATOM 660 C CA . ARG A 1 84 ? -15.755 13.152 24.930 1.00 83.19 84 ARG A CA 1
ATOM 661 C C . ARG A 1 84 ? -17.165 12.562 24.886 1.00 83.19 84 ARG A C 1
ATOM 663 O O . ARG A 1 84 ? -17.944 12.786 25.809 1.00 83.19 84 ARG A O 1
ATOM 670 N N . MET A 1 85 ? -17.501 11.843 23.815 1.00 84.00 85 MET A N 1
ATOM 671 C CA . MET A 1 85 ? -18.835 11.256 23.626 1.00 84.00 85 MET A CA 1
ATOM 672 C C . MET A 1 85 ? -19.037 9.961 24.414 1.00 84.00 85 MET A C 1
ATOM 674 O O . MET A 1 85 ? -20.162 9.626 24.779 1.00 84.00 85 MET A O 1
ATOM 678 N N . SER A 1 86 ? -17.972 9.202 24.661 1.00 80.62 86 SER A N 1
ATOM 679 C CA . SER A 1 86 ? -18.048 7.912 25.346 1.00 80.62 86 SER A CA 1
ATOM 680 C C . SER A 1 86 ? -16.836 7.721 26.247 1.00 80.62 86 SER A C 1
ATOM 682 O O . SER A 1 86 ? -15.856 7.102 25.826 1.00 80.62 86 SER A O 1
ATOM 684 N N . PRO A 1 87 ? -16.888 8.220 27.495 1.00 81.69 87 PRO A N 1
ATOM 685 C CA . PRO A 1 87 ? -15.813 8.031 28.460 1.00 81.69 87 PRO A CA 1
ATOM 686 C C . PRO A 1 87 ? -15.468 6.542 28.655 1.00 81.69 87 PRO A C 1
ATOM 688 O O . PRO A 1 87 ? -16.330 5.679 28.445 1.00 81.69 87 PRO A O 1
ATOM 691 N N . PRO A 1 88 ? -14.235 6.204 29.070 1.00 78.62 88 PRO A N 1
ATOM 692 C CA . PRO A 1 88 ? -13.830 4.817 29.308 1.00 78.62 88 PRO A CA 1
ATOM 693 C C . PRO A 1 88 ? -14.810 4.059 30.212 1.00 78.62 88 PRO A C 1
ATOM 695 O O . PRO A 1 88 ? -15.253 4.593 31.228 1.00 78.62 88 PRO A O 1
ATOM 698 N N . GLY A 1 89 ? -15.159 2.824 29.842 1.00 81.88 89 GLY A N 1
ATOM 699 C CA . GLY A 1 89 ? -16.122 2.003 30.584 1.00 81.88 89 GLY A CA 1
ATOM 700 C C . GLY A 1 89 ? -17.597 2.307 30.295 1.00 81.88 89 GLY A C 1
ATOM 701 O O . GLY A 1 89 ? -18.464 1.606 30.816 1.00 81.88 89 GLY A O 1
ATOM 702 N N . THR A 1 90 ? -17.898 3.315 29.467 1.00 81.44 90 THR A N 1
ATOM 703 C CA . THR A 1 90 ? -19.279 3.670 29.086 1.00 81.44 90 THR A CA 1
ATOM 704 C C . THR A 1 90 ? -19.792 2.804 27.934 1.00 81.44 9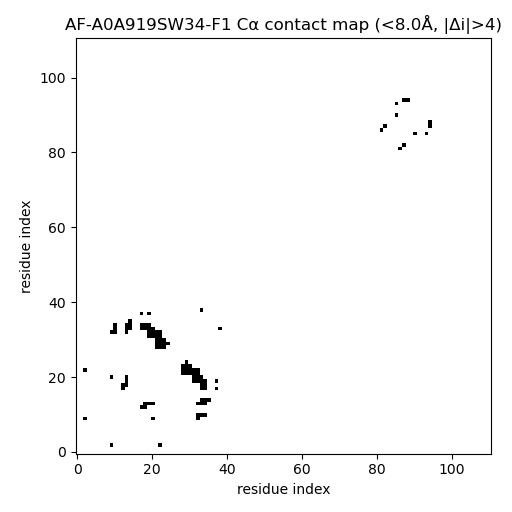0 THR A C 1
ATOM 706 O O . THR A 1 90 ? -20.958 2.416 27.927 1.00 81.44 90 THR A O 1
ATOM 709 N N . ASP A 1 91 ? -18.922 2.464 26.978 1.00 81.50 91 ASP A N 1
ATOM 710 C CA . ASP A 1 91 ? -19.261 1.658 25.803 1.00 81.50 91 ASP A CA 1
ATOM 711 C C . ASP A 1 91 ? -18.201 0.574 25.559 1.00 81.50 91 ASP A C 1
ATOM 713 O O . ASP A 1 91 ? -17.036 0.854 25.264 1.00 81.50 91 ASP A O 1
ATOM 717 N N . LYS A 1 92 ? -18.638 -0.689 25.635 1.00 80.81 92 LYS A N 1
ATOM 718 C CA . LYS A 1 92 ? -17.784 -1.871 25.465 1.00 80.81 92 LYS A CA 1
ATOM 719 C C . LYS A 1 92 ? -17.197 -2.004 24.056 1.00 80.81 92 LYS A C 1
ATOM 721 O O . LYS A 1 92 ? -16.120 -2.578 23.915 1.00 80.81 92 LYS A O 1
ATOM 726 N N . GLN A 1 93 ? -17.880 -1.518 23.018 1.00 78.81 93 GLN A N 1
ATOM 727 C CA . GLN A 1 93 ? -17.364 -1.538 21.645 1.00 78.81 93 GLN A CA 1
ATOM 728 C C . GLN A 1 93 ? -16.266 -0.491 21.464 1.00 78.81 93 GLN A C 1
ATOM 730 O O . GLN A 1 93 ? -15.230 -0.779 20.863 1.00 78.81 93 GLN A O 1
ATOM 735 N N . VAL A 1 94 ? -16.455 0.695 22.044 1.00 80.50 94 VAL A N 1
ATOM 736 C CA . VAL A 1 94 ? -15.436 1.752 22.050 1.00 80.50 94 VAL A CA 1
ATOM 737 C C . VAL A 1 94 ? -14.219 1.314 22.868 1.00 80.50 94 VAL A C 1
ATOM 739 O O . VAL A 1 94 ? -13.084 1.517 22.441 1.00 80.50 94 VAL A O 1
ATOM 742 N N . ASP A 1 95 ? -14.425 0.634 23.995 1.00 82.81 95 ASP A N 1
ATOM 743 C CA . ASP A 1 95 ? -13.332 0.072 24.792 1.00 82.81 95 ASP A CA 1
ATOM 744 C C . ASP A 1 95 ? -12.560 -1.023 24.039 1.00 82.81 95 ASP A C 1
ATOM 746 O O . ASP A 1 95 ? -11.329 -1.021 24.047 1.00 82.81 95 ASP A O 1
ATOM 750 N N . ALA A 1 96 ? -13.249 -1.905 23.308 1.00 79.38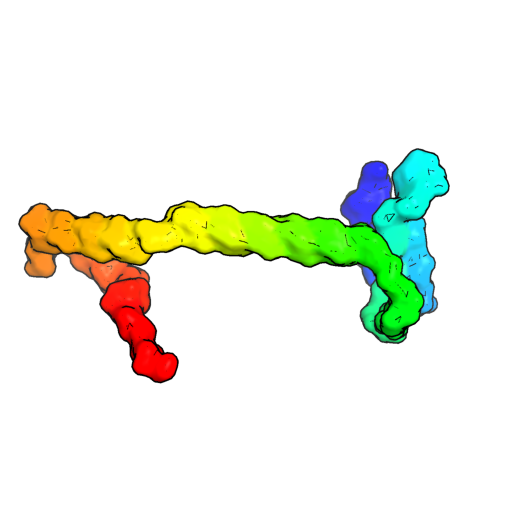 96 ALA A N 1
ATOM 751 C CA . ALA A 1 96 ? -12.592 -2.888 22.446 1.00 79.38 96 ALA A CA 1
ATOM 752 C C . ALA A 1 96 ? -11.761 -2.216 21.338 1.00 79.38 96 ALA A C 1
ATOM 754 O O . ALA A 1 96 ? -10.637 -2.641 21.057 1.00 79.38 96 ALA A O 1
ATOM 755 N N . LEU A 1 97 ? -12.275 -1.130 20.749 1.00 80.00 97 LEU A N 1
ATOM 756 C CA . LEU A 1 97 ? -11.554 -0.345 19.749 1.00 80.00 97 LEU A CA 1
ATOM 757 C C . LEU A 1 97 ? -10.291 0.304 20.339 1.00 80.00 97 LEU A C 1
ATOM 759 O O . LEU A 1 97 ? -9.241 0.274 19.693 1.00 80.00 97 LEU A O 1
ATOM 763 N N . ARG A 1 98 ? -10.368 0.830 21.572 1.00 80.50 98 ARG A N 1
ATOM 764 C CA . ARG A 1 98 ? -9.213 1.370 22.316 1.00 80.50 98 ARG A CA 1
ATOM 765 C C . ARG A 1 98 ? -8.148 0.307 22.559 1.00 80.50 98 ARG A C 1
ATOM 767 O O . ARG A 1 98 ? -6.968 0.591 22.380 1.00 80.50 98 ARG A O 1
ATOM 774 N N . THR A 1 99 ? -8.545 -0.905 22.949 1.00 83.81 99 THR A N 1
ATOM 775 C CA . THR A 1 99 ? -7.608 -2.021 23.139 1.00 83.81 99 THR A CA 1
ATOM 776 C C . THR A 1 99 ? -6.938 -2.421 21.826 1.00 83.81 99 THR A C 1
ATOM 778 O O . THR A 1 99 ? -5.729 -2.634 21.806 1.00 83.81 99 THR A O 1
ATOM 781 N N . ALA A 1 100 ? -7.696 -2.480 20.727 1.00 80.44 100 ALA A N 1
ATOM 782 C CA . ALA A 1 100 ? -7.179 -2.882 19.421 1.00 80.44 100 ALA A CA 1
ATOM 783 C C . ALA A 1 100 ? -6.175 -1.885 18.810 1.00 80.44 100 ALA A C 1
ATOM 785 O O . ALA A 1 100 ? -5.307 -2.312 18.061 1.00 80.44 100 ALA A O 1
ATOM 786 N N . HIS A 1 101 ? -6.277 -0.590 19.138 1.00 75.88 101 HIS A N 1
ATOM 787 C CA . HIS A 1 101 ? -5.430 0.485 18.586 1.00 75.88 101 HIS A CA 1
ATOM 788 C C . HIS A 1 101 ? -4.486 1.106 19.635 1.00 75.88 101 HIS A C 1
ATOM 790 O O . HIS A 1 101 ? -4.057 2.258 19.513 1.00 75.88 101 HIS A O 1
ATOM 796 N N . ALA A 1 102 ? -4.186 0.371 20.711 1.00 77.81 102 ALA A N 1
ATOM 797 C CA . ALA A 1 102 ? -3.326 0.845 21.796 1.00 77.81 102 ALA A CA 1
ATOM 798 C C . ALA A 1 102 ? -1.874 1.111 21.349 1.00 77.81 102 ALA A C 1
ATOM 800 O O . ALA A 1 102 ? -1.163 1.897 21.976 1.00 77.81 102 ALA A O 1
ATOM 801 N N . ASP A 1 103 ? -1.440 0.463 20.270 1.00 72.88 103 ASP A N 1
ATOM 802 C CA . ASP A 1 103 ? -0.152 0.652 19.606 1.00 72.88 103 ASP A CA 1
ATOM 803 C C . ASP A 1 103 ? -0.067 2.004 18.887 1.00 72.88 103 ASP A C 1
ATOM 805 O O . ASP A 1 103 ? 0.914 2.722 19.056 1.00 72.88 103 ASP A O 1
ATOM 809 N N . ILE A 1 104 ? -1.123 2.393 18.173 1.00 69.06 104 ILE A N 1
ATOM 810 C CA . ILE A 1 104 ? -1.217 3.667 17.447 1.00 69.06 104 ILE A CA 1
ATOM 811 C C . ILE A 1 104 ? -1.379 4.851 18.415 1.00 69.06 104 ILE A C 1
ATOM 813 O O . ILE A 1 104 ? -0.914 5.951 18.130 1.00 69.06 104 ILE A O 1
ATOM 817 N N . ARG A 1 105 ? -1.982 4.636 19.596 1.00 66.44 105 ARG A N 1
ATOM 818 C CA . ARG A 1 105 ? -2.062 5.653 20.667 1.00 66.44 105 ARG A CA 1
ATOM 819 C C . ARG A 1 105 ? -0.743 5.887 21.406 1.00 66.44 105 ARG A C 1
ATOM 821 O O . ARG A 1 105 ? -0.670 6.828 22.197 1.00 66.44 105 ARG A O 1
ATOM 828 N N . ARG A 1 106 ? 0.279 5.045 21.223 1.00 61.69 106 ARG A N 1
ATOM 829 C CA . ARG A 1 106 ? 1.586 5.258 21.848 1.00 61.69 106 ARG A CA 1
ATOM 830 C C . ARG A 1 106 ? 2.430 6.107 20.894 1.00 61.69 106 ARG A C 1
ATOM 832 O O . ARG A 1 106 ? 2.881 5.560 19.890 1.00 61.69 106 ARG A O 1
ATOM 839 N N . PRO A 1 107 ? 2.695 7.397 21.177 1.00 51.72 107 PRO A N 1
ATOM 840 C CA . PRO A 1 107 ? 3.730 8.101 20.435 1.00 51.72 107 PRO A CA 1
ATOM 841 C C . PRO A 1 107 ? 5.020 7.293 20.604 1.00 51.72 107 PRO A C 1
ATOM 843 O O . PRO A 1 107 ? 5.436 6.994 21.729 1.00 51.72 107 PRO A O 1
ATOM 846 N N . GLY A 1 108 ? 5.592 6.836 19.489 1.00 43.75 108 GLY A N 1
ATOM 847 C CA . GLY A 1 108 ? 6.876 6.144 19.511 1.00 43.75 108 GLY A CA 1
ATOM 848 C C . GLY A 1 108 ? 7.905 7.018 20.237 1.00 43.75 108 GLY A C 1
ATOM 849 O O . GLY A 1 108 ? 7.819 8.244 20.137 1.00 43.75 108 GLY A O 1
ATOM 850 N N . PRO A 1 109 ? 8.852 6.436 20.994 1.00 40.66 109 PRO A N 1
ATOM 851 C CA . PRO A 1 109 ? 9.896 7.225 21.628 1.00 40.66 109 PRO A CA 1
ATOM 852 C C . PRO A 1 109 ? 10.660 7.973 20.534 1.00 40.66 109 PRO A C 1
ATOM 854 O O . PRO A 1 109 ? 11.365 7.364 19.733 1.00 40.66 109 PRO A O 1
ATOM 857 N N . THR A 1 110 ? 10.484 9.290 20.481 1.00 45.44 110 THR A N 1
ATOM 858 C CA . THR A 1 110 ? 11.386 10.201 19.782 1.00 45.44 110 THR A CA 1
ATOM 859 C C . THR A 1 110 ? 12.767 10.038 20.405 1.00 45.44 110 THR A C 1
ATOM 861 O O . THR A 1 110 ? 12.997 10.496 21.526 1.00 45.44 110 THR A O 1
ATOM 864 N N . GLY A 1 111 ? 13.637 9.315 19.702 1.00 39.03 111 GLY A N 1
ATOM 865 C CA . GLY A 1 111 ? 15.089 9.368 19.851 1.00 39.03 111 GLY A CA 1
ATOM 866 C C . GLY A 1 111 ? 15.688 10.235 18.758 1.00 39.03 111 GLY A C 1
ATOM 867 O O . GLY A 1 111 ? 15.079 10.290 17.664 1.00 39.03 111 GLY A O 1
#